Protein AF-A0A930T837-F1 (afdb_monomer_lite)

pLDDT: mean 75.69, std 16.77, range [39.34, 96.94]

Foldseek 3Di:
DVVVVVVVVVVVVVVVVVVVVVVVVVVVVVVVVVVVVVVVVQVVDDPVSVVVVVVVVVVVLVVVLVVLVVLLVVLCVQLVVCVPVPVVSSVVSVVVSVVSVVVSVVSVVVVVVVVVVVVD

Secondary structure (DSSP, 8-state):
-HHHHHHHHHHHHHHHHHHHHHHHHHHHHHHHHHHHHHHHHHTTSHHHHHHHHHHHHHHHHHHHHHHHHHHHHHHHHHHHHHTTT-HHHHHHHHHHHHHHHHHHHHHHHHHHHHHHHH--

Structure (mmCIF, N/CA/C/O backbone):
data_AF-A0A930T837-F1
#
_entry.id   AF-A0A930T837-F1
#
loop_
_atom_site.group_PDB
_atom_site.id
_atom_site.type_symbol
_atom_site.label_atom_id
_atom_site.label_alt_id
_atom_site.label_comp_id
_atom_site.label_asym_id
_atom_site.label_entity_id
_atom_site.label_seq_id
_atom_site.pdbx_PDB_ins_code
_atom_site.Cartn_x
_atom_site.Cartn_y
_atom_site.Cartn_z
_atom_site.occupancy
_atom_site.B_iso_or_equiv
_atom_site.auth_seq_id
_atom_site.auth_comp_id
_atom_site.auth_asym_id
_atom_site.auth_atom_id
_atom_site.pdbx_PDB_model_num
ATOM 1 N N . MET A 1 1 ? -14.838 16.930 29.674 1.00 67.00 1 MET A N 1
ATOM 2 C CA . MET A 1 1 ? -14.796 18.030 28.683 1.00 67.00 1 MET A CA 1
ATOM 3 C C . MET A 1 1 ? -13.419 18.146 28.032 1.00 67.00 1 MET A C 1
ATOM 5 O O . MET A 1 1 ? -13.340 17.969 26.826 1.00 67.00 1 MET A O 1
ATOM 9 N N . LEU A 1 2 ? -12.331 18.311 28.799 1.00 72.00 2 LEU A N 1
ATOM 10 C CA . LEU A 1 2 ? -10.964 18.423 28.254 1.00 72.00 2 LEU A CA 1
ATOM 11 C C . LEU A 1 2 ? -10.494 17.189 27.452 1.00 72.00 2 LEU A C 1
ATOM 13 O O . LEU A 1 2 ? -9.959 17.334 26.360 1.00 72.00 2 LEU A O 1
ATOM 17 N N . SER A 1 3 ? -10.760 15.973 27.945 1.00 76.06 3 SER A N 1
ATOM 18 C CA . SER A 1 3 ? -10.335 14.727 27.279 1.00 76.06 3 SER A CA 1
ATOM 19 C C . SER A 1 3 ? -11.027 14.480 25.935 1.00 76.06 3 SER A C 1
ATOM 21 O O . SER A 1 3 ? -10.435 13.897 25.034 1.00 76.06 3 SER A O 1
ATOM 23 N N . ILE A 1 4 ? -12.266 14.957 25.781 1.00 82.75 4 ILE A N 1
ATOM 24 C CA . ILE A 1 4 ? -13.024 14.852 24.524 1.00 82.75 4 ILE A CA 1
ATOM 25 C C . ILE A 1 4 ? -12.436 15.823 23.495 1.00 82.75 4 ILE A C 1
ATOM 27 O O . ILE A 1 4 ? -12.240 15.467 22.339 1.00 82.75 4 ILE A O 1
ATOM 31 N N . LEU A 1 5 ? -12.074 17.027 23.943 1.00 82.31 5 LEU A N 1
ATOM 32 C CA . LEU A 1 5 ? -11.434 18.051 23.120 1.00 82.31 5 LEU A CA 1
ATOM 33 C C . LEU A 1 5 ? -10.057 17.587 22.612 1.00 82.31 5 LEU A C 1
ATOM 35 O O . LEU A 1 5 ? -9.727 17.790 21.447 1.00 82.31 5 LEU A O 1
ATOM 39 N N . LEU A 1 6 ? -9.300 16.879 23.455 1.00 82.50 6 LEU A N 1
ATOM 40 C CA . LEU A 1 6 ? -7.996 16.301 23.112 1.00 82.50 6 LEU A CA 1
ATOM 41 C C . LEU A 1 6 ? -8.121 15.163 22.083 1.00 82.50 6 LEU A C 1
ATOM 43 O O . LEU A 1 6 ? -7.326 15.087 21.148 1.00 82.50 6 LEU A O 1
ATOM 47 N N . LEU A 1 7 ? -9.162 14.330 22.201 1.00 82.00 7 LEU A N 1
ATOM 48 C CA . LEU A 1 7 ? -9.457 13.264 21.238 1.00 82.00 7 LEU A CA 1
ATOM 49 C C . LEU A 1 7 ? -9.830 13.829 19.857 1.00 82.00 7 LEU A C 1
ATOM 51 O O . LEU A 1 7 ? -9.353 13.341 18.835 1.00 82.00 7 LEU A O 1
ATOM 55 N N . ILE A 1 8 ? -10.650 14.884 19.829 1.00 83.00 8 ILE A N 1
ATOM 56 C CA . ILE A 1 8 ? -11.048 15.577 18.596 1.00 83.00 8 ILE A CA 1
ATOM 57 C C . ILE A 1 8 ? -9.823 16.207 17.922 1.00 83.00 8 ILE A C 1
ATOM 59 O O . ILE A 1 8 ? -9.660 16.082 16.708 1.00 83.00 8 ILE A O 1
ATOM 63 N N . LEU A 1 9 ? -8.931 16.825 18.704 1.00 81.06 9 LEU A N 1
ATOM 64 C CA . LEU A 1 9 ? -7.693 17.414 18.194 1.00 81.06 9 LEU A CA 1
ATOM 65 C C . LEU A 1 9 ? -6.779 16.348 17.573 1.00 81.06 9 LEU A C 1
ATOM 67 O O . LEU A 1 9 ? -6.260 16.542 16.477 1.00 81.06 9 LEU A O 1
ATOM 71 N N . LEU A 1 10 ? -6.634 15.201 18.241 1.00 82.00 10 LEU A N 1
ATOM 72 C CA . LEU A 1 10 ? -5.824 14.081 17.762 1.00 82.00 10 LEU A CA 1
ATOM 73 C C . LEU A 1 10 ? -6.397 13.465 16.478 1.00 82.00 10 LEU A C 1
ATOM 75 O O . LEU A 1 10 ? -5.652 13.103 15.571 1.00 82.00 10 LEU A O 1
ATOM 79 N N . PHE A 1 11 ? -7.722 13.389 16.360 1.00 80.12 11 PHE A N 1
ATOM 80 C CA . PHE A 1 11 ? -8.368 12.895 15.146 1.00 80.12 11 PHE A CA 1
ATOM 81 C C . PHE A 1 11 ? -8.202 13.868 13.966 1.00 80.12 11 PHE A C 1
ATOM 83 O O . PHE A 1 11 ? -7.952 13.441 12.838 1.00 80.12 11 PHE A O 1
ATOM 90 N N . LEU A 1 12 ? -8.275 15.178 14.228 1.00 76.50 12 LEU A N 1
ATOM 91 C CA . LEU A 1 12 ? -8.032 16.233 13.238 1.00 76.50 12 LEU A CA 1
ATOM 92 C C . LEU A 1 12 ? -6.599 16.203 12.700 1.00 76.50 12 LEU A C 1
ATOM 94 O O . LEU A 1 12 ? -6.408 16.299 11.486 1.00 76.50 12 LEU A O 1
ATOM 98 N N . THR A 1 13 ? -5.596 16.038 13.567 1.00 70.94 13 THR A N 1
ATOM 99 C CA . THR A 1 13 ? -4.194 15.964 13.128 1.00 70.94 13 THR A CA 1
ATOM 100 C C . THR A 1 13 ? -3.921 14.695 12.325 1.00 70.94 13 THR A C 1
ATOM 102 O O . THR A 1 13 ? -3.278 14.767 11.276 1.00 70.94 13 THR A O 1
ATOM 105 N N . LEU A 1 14 ? -4.480 13.552 12.737 1.00 72.56 14 LEU A N 1
ATOM 106 C CA . LEU A 1 14 ? -4.363 12.292 11.999 1.00 72.56 14 LEU A CA 1
ATOM 107 C C . LEU A 1 14 ? -5.004 12.390 10.605 1.00 72.56 14 LEU A C 1
ATOM 109 O O . LEU A 1 14 ? -4.419 11.973 9.606 1.00 72.56 14 LEU A O 1
ATOM 113 N N . TRP A 1 15 ? -6.186 13.004 10.520 1.00 69.69 15 TRP A N 1
ATOM 114 C CA . TRP A 1 15 ? -6.876 13.259 9.255 1.00 69.69 15 TRP A CA 1
ATOM 115 C C . TRP A 1 15 ? -6.071 14.176 8.324 1.00 69.69 15 TRP A C 1
ATOM 117 O O . TRP A 1 15 ? -5.992 13.934 7.117 1.00 69.69 15 TRP A O 1
ATOM 127 N N . HIS A 1 16 ? -5.433 15.211 8.875 1.00 68.44 16 HIS A N 1
ATOM 128 C CA . HIS A 1 16 ? -4.602 16.136 8.107 1.00 68.44 16 HIS A CA 1
ATOM 129 C C . HIS A 1 16 ? -3.345 15.453 7.539 1.00 68.44 16 HIS A C 1
ATOM 131 O O . HIS A 1 16 ? -2.968 15.711 6.394 1.00 68.44 16 HIS A O 1
ATOM 137 N N . LEU A 1 17 ? -2.741 14.528 8.292 1.00 68.31 17 LEU A N 1
ATOM 138 C CA . LEU A 1 17 ? -1.598 13.727 7.841 1.00 68.31 17 LEU A CA 1
ATOM 139 C C . LEU A 1 17 ? -1.972 12.796 6.682 1.00 68.31 17 LEU A C 1
ATOM 141 O O . LEU A 1 17 ? -1.237 12.723 5.702 1.00 68.31 17 LEU A O 1
ATOM 145 N N . VAL A 1 18 ? -3.150 12.165 6.732 1.00 73.19 18 VAL A N 1
ATOM 146 C CA . VAL A 1 18 ? -3.659 11.333 5.625 1.00 73.19 18 VAL A CA 1
ATOM 147 C C . VAL A 1 18 ? -3.856 12.160 4.351 1.00 73.19 18 VAL A C 1
ATOM 149 O O . VAL A 1 18 ? -3.550 11.686 3.259 1.00 73.19 18 VAL A O 1
ATOM 152 N N . LYS A 1 19 ? -4.334 13.407 4.466 1.00 67.62 19 LYS A N 1
ATOM 153 C CA . LYS A 1 19 ? -4.477 14.307 3.310 1.00 67.62 19 LYS A CA 1
ATOM 154 C C . LYS A 1 19 ? -3.132 14.712 2.713 1.00 67.62 19 LYS A C 1
ATOM 156 O O . LYS A 1 19 ? -2.987 14.673 1.495 1.00 67.62 19 LYS A O 1
ATOM 161 N N . ILE A 1 20 ? -2.160 15.068 3.552 1.00 64.62 20 ILE A N 1
ATOM 162 C CA . ILE A 1 20 ? -0.804 15.421 3.106 1.00 64.62 20 ILE A CA 1
ATOM 163 C C . ILE A 1 20 ? -0.137 14.219 2.428 1.00 64.62 20 ILE A C 1
ATOM 165 O O . ILE A 1 20 ? 0.452 14.377 1.363 1.00 64.62 20 ILE A O 1
ATOM 169 N N . LEU A 1 21 ? -0.303 13.016 2.980 1.00 64.25 21 LEU A N 1
ATOM 170 C CA . LEU A 1 21 ? 0.241 11.784 2.413 1.00 64.25 21 LEU A CA 1
ATOM 171 C C . LEU A 1 21 ? -0.408 11.431 1.063 1.00 64.25 21 LEU A C 1
ATOM 173 O O . LEU A 1 21 ? 0.292 11.079 0.118 1.00 64.25 21 LEU A O 1
ATOM 177 N N . ARG A 1 22 ? -1.731 11.605 0.922 1.00 53.53 22 ARG A N 1
ATOM 178 C CA . ARG A 1 22 ? -2.420 11.438 -0.373 1.00 53.53 22 ARG A CA 1
ATOM 179 C C . ARG A 1 22 ? -1.968 12.462 -1.407 1.00 53.53 22 ARG A C 1
ATOM 181 O O . ARG A 1 22 ? -1.731 12.090 -2.548 1.00 53.53 22 ARG A O 1
ATOM 188 N N . ALA A 1 23 ? -1.815 13.727 -1.015 1.00 53.03 23 ALA A N 1
ATOM 189 C CA . ALA A 1 23 ? -1.306 14.766 -1.907 1.00 53.03 23 ALA A CA 1
ATOM 190 C C . ALA A 1 23 ? 0.147 14.488 -2.330 1.00 53.03 23 ALA A C 1
ATOM 192 O O . ALA A 1 23 ? 0.519 14.767 -3.467 1.00 53.03 23 ALA A O 1
ATOM 193 N N . TYR A 1 24 ? 0.947 13.889 -1.444 1.00 53.62 24 TYR A N 1
ATOM 194 C CA . TYR A 1 24 ? 2.308 13.453 -1.743 1.00 53.62 24 TYR A CA 1
ATOM 195 C C . TYR A 1 24 ? 2.332 12.324 -2.786 1.00 53.62 24 TYR A C 1
ATOM 197 O O . TYR A 1 24 ? 3.059 12.421 -3.771 1.00 53.62 24 TYR A O 1
ATOM 205 N N . HIS A 1 25 ? 1.468 11.313 -2.643 1.00 52.34 25 HIS A N 1
ATOM 206 C CA . HIS A 1 25 ? 1.314 10.253 -3.648 1.00 52.34 25 HIS A CA 1
ATOM 207 C C . HIS A 1 25 ? 0.756 10.772 -4.980 1.00 52.34 25 HIS A C 1
ATOM 209 O O . HIS A 1 25 ? 1.206 10.356 -6.044 1.00 52.34 25 HIS A O 1
ATOM 215 N N . GLN A 1 26 ? -0.180 11.721 -4.944 1.00 48.19 26 GLN A N 1
ATOM 216 C CA . GLN A 1 26 ? -0.785 12.278 -6.154 1.00 48.19 26 GLN A CA 1
ATOM 217 C C . GLN A 1 26 ? 0.205 13.133 -6.961 1.00 48.19 26 GLN A C 1
ATOM 219 O O . GLN A 1 26 ? 0.189 13.078 -8.187 1.00 48.19 26 GLN A O 1
ATOM 224 N N . LYS A 1 27 ? 1.126 13.848 -6.298 1.00 44.28 27 LYS A N 1
ATOM 225 C CA . LYS A 1 27 ? 2.224 14.551 -6.984 1.00 44.28 27 LYS A CA 1
ATOM 226 C C . LYS A 1 27 ? 3.265 13.609 -7.596 1.00 44.28 27 LYS A C 1
ATOM 228 O O . LYS A 1 27 ? 3.876 13.974 -8.593 1.00 44.28 27 LYS A O 1
ATOM 233 N N . GLN A 1 28 ? 3.456 12.405 -7.053 1.00 46.78 28 GLN A N 1
ATOM 234 C CA . GLN A 1 28 ? 4.335 11.410 -7.681 1.00 46.78 28 GLN A CA 1
ATOM 235 C C . GLN A 1 28 ? 3.736 10.818 -8.964 1.00 46.78 28 GLN A C 1
ATOM 237 O O . GLN A 1 28 ? 4.481 10.558 -9.902 1.00 46.78 28 GLN A O 1
ATOM 242 N N . TYR A 1 29 ? 2.408 10.700 -9.061 1.00 45.50 29 TYR A N 1
ATOM 243 C CA . TYR A 1 29 ? 1.742 10.274 -10.300 1.00 45.50 29 TYR A CA 1
ATOM 244 C C . TYR A 1 29 ? 1.963 11.250 -11.467 1.00 45.50 29 TYR A C 1
ATOM 246 O O . TYR A 1 29 ? 2.127 10.827 -12.608 1.00 45.50 29 TYR A O 1
ATOM 254 N N . GLU A 1 30 ? 2.021 12.552 -11.187 1.00 41.75 30 GLU A N 1
ATOM 255 C CA . GLU A 1 30 ? 2.260 13.582 -12.207 1.00 41.75 30 GLU A CA 1
ATOM 256 C C . GLU A 1 30 ? 3.736 13.630 -12.658 1.00 41.75 30 GLU A C 1
ATOM 258 O O . GLU A 1 30 ? 4.034 13.916 -13.820 1.00 41.75 30 GLU A O 1
ATOM 263 N N . LEU A 1 31 ? 4.663 13.275 -11.758 1.00 44.84 31 LEU A N 1
ATOM 264 C CA . LEU A 1 31 ? 6.097 13.167 -12.051 1.00 44.84 31 LEU A CA 1
ATOM 265 C C . LEU A 1 31 ? 6.432 11.943 -12.916 1.00 44.84 31 LEU A C 1
ATOM 267 O O . LEU A 1 31 ? 7.304 12.029 -13.775 1.00 44.84 31 LEU A O 1
ATOM 271 N N . ILE A 1 32 ? 5.713 10.830 -12.740 1.00 48.53 32 ILE A N 1
ATOM 272 C CA . ILE A 1 32 ? 5.901 9.613 -13.547 1.00 48.53 32 ILE A CA 1
ATOM 273 C C . ILE A 1 32 ? 5.476 9.851 -15.009 1.00 48.53 32 ILE A C 1
ATOM 275 O O . ILE A 1 32 ? 6.164 9.406 -15.922 1.00 48.53 32 ILE A O 1
ATOM 279 N N . LEU A 1 33 ? 4.417 10.634 -15.250 1.00 46.56 33 LEU A N 1
ATOM 280 C CA . LEU A 1 33 ? 3.954 10.981 -16.605 1.00 46.56 33 LEU A CA 1
ATOM 281 C C . LEU A 1 33 ? 4.851 11.999 -17.326 1.00 46.56 33 LEU A C 1
ATOM 283 O O . LEU A 1 33 ? 4.963 11.979 -18.547 1.00 46.56 33 LEU A O 1
ATOM 287 N N . THR A 1 34 ? 5.536 12.883 -16.596 1.00 39.34 34 THR A N 1
ATOM 288 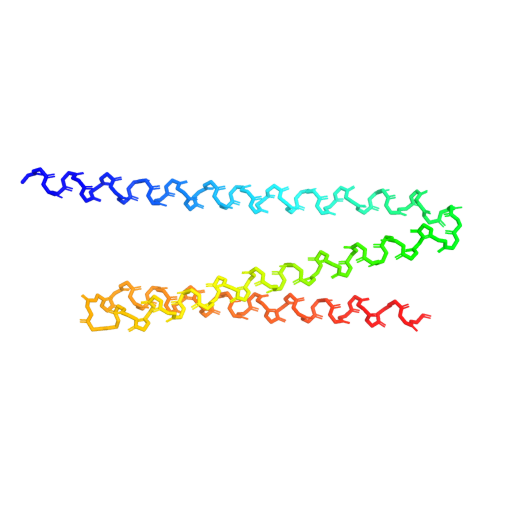C CA . THR A 1 34 ? 6.527 13.795 -17.203 1.00 39.34 34 THR A CA 1
ATOM 289 C C . THR A 1 34 ? 7.869 13.111 -17.489 1.00 39.34 34 THR A C 1
ATOM 291 O O . THR A 1 34 ? 8.658 13.628 -18.283 1.00 39.34 34 THR A O 1
ATOM 294 N N . GLN A 1 35 ? 8.114 11.935 -16.903 1.00 47.19 35 GLN A N 1
ATOM 295 C CA . GLN A 1 35 ? 9.331 11.145 -17.093 1.00 47.19 35 GLN A CA 1
ATOM 296 C C . GLN A 1 35 ? 9.366 10.403 -18.445 1.00 47.19 35 GLN A C 1
ATOM 298 O O . GLN A 1 35 ? 10.454 10.207 -18.990 1.00 47.19 35 GLN A O 1
ATOM 303 N N . GLU A 1 36 ? 8.210 10.065 -19.033 1.00 51.28 36 GLU A N 1
ATOM 304 C CA . GLU A 1 36 ? 8.120 9.449 -20.374 1.00 51.28 36 GLU A CA 1
ATOM 305 C C . GLU A 1 36 ? 8.715 10.351 -21.468 1.00 51.28 36 GLU A C 1
ATOM 307 O O . GLU A 1 36 ? 9.427 9.881 -22.358 1.00 51.28 36 GLU A O 1
ATOM 312 N N . ASN A 1 37 ? 8.524 11.669 -21.365 1.00 48.78 37 ASN A N 1
ATOM 313 C CA . ASN A 1 37 ? 9.043 12.607 -22.363 1.00 48.78 37 ASN A CA 1
ATOM 314 C C . ASN A 1 37 ? 10.577 12.686 -22.353 1.00 48.78 37 ASN A C 1
ATOM 316 O O . ASN A 1 37 ? 11.184 12.864 -23.406 1.00 48.78 37 ASN A O 1
ATOM 320 N N . LEU A 1 38 ? 11.224 12.494 -21.198 1.00 48.84 38 LEU A N 1
ATOM 321 C CA . LEU A 1 38 ? 12.687 12.523 -21.082 1.00 48.84 38 LEU A CA 1
ATOM 322 C C . LEU A 1 38 ? 13.354 11.225 -21.560 1.00 48.84 38 LEU A C 1
ATOM 324 O O . LEU A 1 38 ? 14.490 11.269 -22.027 1.00 48.84 38 LEU A O 1
ATOM 328 N N . GLN A 1 39 ? 12.659 10.084 -21.500 1.00 53.16 39 GLN A N 1
ATOM 329 C CA . GLN A 1 39 ? 13.188 8.806 -21.992 1.00 53.16 39 GLN A CA 1
ATOM 330 C C . GLN A 1 39 ? 13.363 8.805 -23.516 1.00 53.16 39 GLN A C 1
ATOM 332 O O . GLN A 1 39 ? 14.361 8.281 -24.013 1.00 53.16 39 GLN A O 1
ATOM 337 N N . SER A 1 40 ? 12.461 9.472 -24.245 1.00 53.59 40 SER A N 1
ATOM 338 C CA . SER A 1 40 ? 12.546 9.587 -25.708 1.00 53.59 40 SER A CA 1
ATOM 339 C C . SER A 1 40 ? 13.804 10.325 -26.198 1.00 53.59 40 SER A C 1
ATOM 341 O O . SER A 1 40 ? 14.347 9.966 -27.237 1.00 53.59 40 SER A O 1
ATOM 343 N N . TYR A 1 41 ? 14.326 11.280 -25.417 1.00 49.84 41 TYR A N 1
ATOM 344 C CA . TYR A 1 41 ? 15.540 12.038 -25.753 1.00 49.84 41 TYR A CA 1
ATOM 345 C C . TYR A 1 41 ? 16.851 11.341 -25.341 1.00 49.84 41 TYR A C 1
ATOM 347 O O . TYR A 1 41 ? 17.910 11.677 -25.863 1.00 49.84 41 TYR A O 1
ATOM 355 N N . ILE A 1 42 ? 16.818 10.373 -24.415 1.00 49.38 42 ILE A N 1
ATOM 356 C CA . ILE A 1 42 ? 18.021 9.657 -23.935 1.00 49.38 42 ILE A CA 1
ATOM 357 C C . ILE A 1 42 ? 18.320 8.409 -24.783 1.00 49.38 42 ILE A C 1
ATOM 359 O O . ILE A 1 42 ? 19.480 8.015 -24.902 1.00 49.38 42 ILE A O 1
ATOM 363 N N . LEU A 1 43 ? 17.301 7.835 -25.433 1.00 53.09 43 LEU A N 1
ATOM 364 C CA . LEU A 1 43 ? 17.421 6.695 -26.355 1.00 53.09 43 LEU A CA 1
ATOM 365 C C . LEU A 1 43 ? 18.380 6.942 -27.538 1.00 53.09 43 LEU A C 1
ATOM 367 O O . LEU A 1 43 ? 18.845 5.986 -28.154 1.00 53.09 43 LEU A O 1
ATOM 371 N N . GLU A 1 44 ? 18.731 8.198 -27.825 1.00 55.59 44 GLU A N 1
ATOM 372 C CA . GLU A 1 44 ? 19.667 8.576 -28.890 1.00 55.59 44 GLU A CA 1
ATOM 373 C C . GLU A 1 44 ? 21.155 8.534 -28.454 1.00 55.59 44 GLU A C 1
ATOM 375 O O . GLU A 1 44 ? 22.053 8.568 -29.293 1.00 55.59 44 GLU A O 1
ATOM 380 N N . SER A 1 45 ? 21.456 8.403 -27.151 1.00 47.84 45 SER A N 1
ATOM 381 C CA . SER A 1 45 ? 22.816 8.536 -26.596 1.00 47.84 45 SER A CA 1
ATOM 382 C C . SER A 1 45 ? 23.345 7.241 -25.961 1.00 47.84 45 SER A C 1
ATOM 384 O O . SER A 1 45 ? 23.298 7.075 -24.750 1.00 47.84 45 SER A O 1
ATOM 386 N N . GLY A 1 46 ? 23.908 6.334 -26.771 1.00 56.38 46 GLY A N 1
ATOM 387 C CA . GLY A 1 46 ? 24.866 5.291 -26.350 1.00 56.38 46 GLY A CA 1
ATOM 388 C C . GLY A 1 46 ? 24.397 4.191 -25.367 1.00 56.38 46 GLY A C 1
ATOM 389 O O . GLY A 1 46 ? 23.672 4.409 -24.401 1.00 56.38 46 GLY A O 1
ATOM 390 N N . SER A 1 47 ? 24.907 2.967 -25.556 1.00 62.28 47 SER A N 1
ATOM 391 C CA . SER A 1 47 ? 24.524 1.762 -24.786 1.00 62.28 47 SER A CA 1
ATOM 392 C C . SER A 1 47 ? 24.544 1.920 -23.255 1.00 62.28 47 SER A C 1
ATOM 394 O O . SER A 1 47 ? 23.728 1.295 -22.581 1.00 62.28 47 SER A O 1
ATOM 396 N N . SER A 1 48 ? 25.445 2.728 -22.686 1.00 60.34 48 SER A N 1
ATOM 397 C CA . SER A 1 48 ? 25.579 2.873 -21.227 1.00 60.34 48 SER A CA 1
ATOM 398 C C . SER A 1 48 ? 24.475 3.721 -20.586 1.00 60.34 48 SER A C 1
ATOM 400 O O . SER A 1 48 ? 24.068 3.424 -19.464 1.00 60.34 48 SER A O 1
ATOM 402 N N . ALA A 1 49 ? 23.960 4.745 -21.279 1.00 64.25 49 ALA A N 1
ATOM 403 C CA . ALA A 1 49 ? 22.868 5.568 -20.750 1.00 64.25 49 ALA A CA 1
ATOM 404 C C . ALA A 1 49 ? 21.552 4.778 -20.717 1.00 64.25 49 ALA A C 1
ATOM 406 O O . ALA A 1 49 ? 20.782 4.889 -19.764 1.00 64.25 49 ALA A O 1
ATOM 407 N N . ASN A 1 50 ? 21.344 3.908 -21.711 1.00 70.88 50 ASN A N 1
ATOM 408 C CA . ASN A 1 50 ? 20.172 3.041 -21.790 1.00 70.88 50 ASN A CA 1
ATOM 409 C C . ASN A 1 50 ? 20.085 2.072 -20.590 1.00 70.88 50 ASN A C 1
ATOM 411 O O . ASN A 1 50 ? 19.063 2.004 -19.907 1.00 70.88 50 ASN A O 1
ATOM 415 N N . ILE A 1 51 ? 21.193 1.403 -20.241 1.00 73.81 51 ILE A N 1
ATOM 416 C CA . ILE A 1 51 ? 21.245 0.499 -19.076 1.00 73.81 51 ILE A CA 1
ATOM 417 C C . ILE A 1 51 ? 20.945 1.239 -17.766 1.00 73.81 51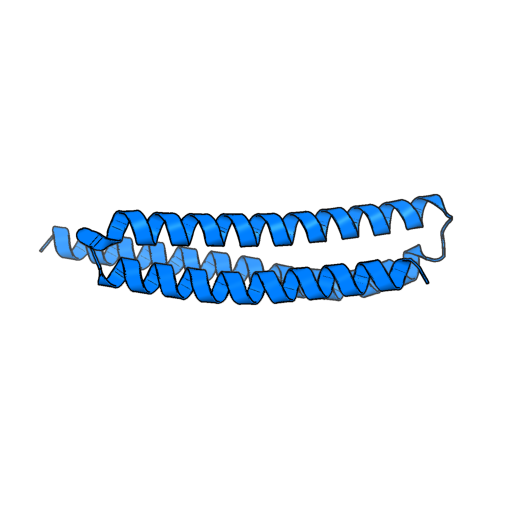 ILE A C 1
ATOM 419 O O . ILE A 1 51 ? 20.264 0.702 -16.892 1.00 73.81 51 ILE A O 1
ATOM 423 N N . GLN A 1 52 ? 21.416 2.480 -17.616 1.00 78.81 52 GLN A N 1
ATOM 424 C CA . GLN A 1 52 ? 21.169 3.258 -16.404 1.00 78.81 52 GLN A CA 1
ATOM 425 C C . GLN A 1 52 ? 19.693 3.650 -16.246 1.00 78.81 52 GLN A C 1
ATOM 427 O O . GLN A 1 52 ? 19.169 3.591 -15.133 1.00 78.81 52 GLN A O 1
ATOM 432 N N . VAL A 1 53 ? 19.006 3.991 -17.340 1.00 78.00 53 VAL A N 1
ATOM 433 C CA . VAL A 1 53 ? 17.563 4.285 -17.329 1.00 78.00 53 VAL A CA 1
ATOM 434 C C . VAL A 1 53 ? 16.753 3.046 -16.946 1.00 78.00 53 VAL A C 1
ATOM 436 O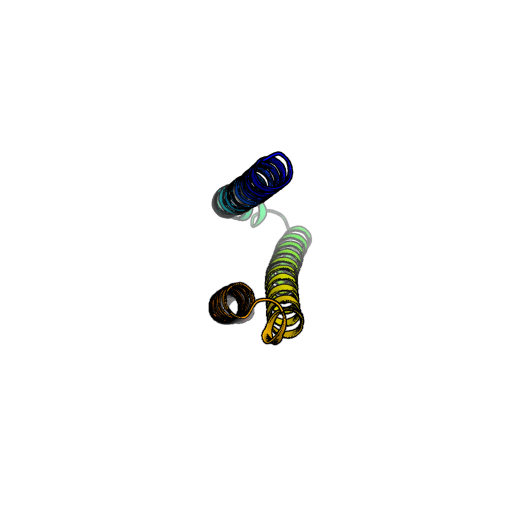 O . VAL A 1 53 ? 15.872 3.136 -16.088 1.00 78.00 53 VAL A O 1
ATOM 439 N N . ILE A 1 54 ? 17.082 1.884 -17.517 1.00 78.81 54 ILE A N 1
ATOM 440 C CA . ILE A 1 54 ? 16.425 0.611 -17.183 1.00 78.81 54 ILE A CA 1
ATOM 441 C C . ILE A 1 54 ? 16.653 0.256 -15.709 1.00 78.81 54 ILE A C 1
ATOM 443 O O . ILE A 1 54 ? 15.709 -0.092 -15.002 1.00 78.81 54 ILE A O 1
ATOM 447 N N . ASN A 1 55 ? 17.883 0.403 -15.212 1.00 80.12 55 ASN A N 1
ATOM 448 C CA . ASN A 1 55 ? 18.204 0.125 -13.813 1.00 80.12 55 ASN A CA 1
ATOM 449 C C . ASN A 1 55 ? 17.445 1.068 -12.862 1.00 80.12 55 ASN A C 1
ATOM 451 O O . ASN A 1 55 ? 16.841 0.624 -11.888 1.00 80.12 55 ASN A O 1
ATOM 455 N N . GLN A 1 56 ? 17.375 2.363 -13.185 1.00 84.06 56 GLN A N 1
ATOM 456 C CA . GLN A 1 56 ? 16.584 3.312 -12.400 1.00 84.06 56 GLN A CA 1
ATOM 457 C C . GLN A 1 56 ? 15.084 2.969 -12.409 1.00 84.06 56 GLN A C 1
ATOM 459 O O . GLN A 1 56 ? 14.429 3.080 -11.374 1.00 84.06 56 GLN A O 1
ATOM 464 N N . SER A 1 57 ? 14.544 2.525 -13.549 1.00 80.75 57 SER A N 1
ATOM 465 C CA . SER A 1 57 ? 13.158 2.049 -13.664 1.00 80.75 57 SER A CA 1
ATOM 466 C C . SER A 1 57 ? 12.901 0.844 -12.752 1.00 80.75 57 SER A C 1
ATOM 468 O O . SER A 1 57 ? 11.978 0.866 -11.939 1.00 80.75 57 SER A O 1
ATOM 470 N N . LEU A 1 58 ? 13.784 -0.159 -12.797 1.00 80.62 58 LEU A N 1
ATOM 471 C CA . LEU A 1 58 ? 13.740 -1.346 -11.938 1.00 80.62 58 LEU A CA 1
ATOM 472 C C . LEU A 1 58 ? 13.782 -0.999 -10.445 1.00 80.62 58 LEU A C 1
ATOM 474 O O . LEU A 1 58 ? 12.992 -1.523 -9.660 1.00 80.62 58 LEU A O 1
ATOM 478 N N . LEU A 1 59 ? 14.677 -0.093 -10.046 1.00 85.25 59 LEU A N 1
ATOM 479 C CA . LEU A 1 59 ? 14.779 0.367 -8.661 1.00 85.25 59 LEU A CA 1
ATOM 480 C C . LEU A 1 59 ? 13.510 1.091 -8.205 1.00 85.25 59 LEU A C 1
ATOM 482 O O . LEU A 1 59 ? 13.035 0.858 -7.092 1.00 85.25 59 LEU A O 1
ATOM 486 N N . ASN A 1 60 ? 12.935 1.936 -9.062 1.00 81.62 60 ASN A N 1
ATOM 487 C CA . ASN A 1 60 ? 11.687 2.631 -8.762 1.00 81.62 60 ASN A CA 1
ATOM 488 C C . ASN A 1 60 ? 10.522 1.640 -8.604 1.00 81.62 60 ASN A C 1
ATOM 490 O O . ASN A 1 60 ? 9.778 1.738 -7.628 1.00 81.62 60 ASN A O 1
ATOM 494 N N . MET A 1 61 ? 10.409 0.653 -9.501 1.00 84.06 61 MET A N 1
ATOM 495 C CA . MET A 1 61 ? 9.411 -0.422 -9.413 1.00 84.06 61 MET A CA 1
ATOM 496 C C . MET A 1 61 ? 9.548 -1.221 -8.114 1.00 84.06 61 MET A C 1
ATOM 498 O O . MET A 1 61 ? 8.564 -1.447 -7.411 1.00 84.06 61 MET A O 1
ATOM 502 N N . TYR A 1 62 ? 10.774 -1.619 -7.762 1.00 85.19 62 TYR A N 1
ATOM 503 C CA . TYR A 1 62 ? 11.034 -2.369 -6.535 1.00 85.19 62 TYR A CA 1
ATOM 504 C C . TYR A 1 62 ? 10.705 -1.546 -5.281 1.00 85.19 62 TYR A C 1
ATOM 506 O O . TYR A 1 62 ? 10.129 -2.064 -4.323 1.00 85.19 62 TYR A O 1
ATOM 514 N N . SER A 1 63 ? 11.031 -0.251 -5.291 1.00 87.62 63 SER A N 1
ATOM 515 C CA . SER A 1 63 ? 10.710 0.674 -4.201 1.00 87.62 63 SER A CA 1
ATOM 516 C C . SER A 1 63 ? 9.197 0.829 -4.007 1.00 87.62 63 SER A C 1
ATOM 518 O O . SER A 1 63 ? 8.729 0.728 -2.873 1.00 87.62 63 SER A O 1
ATOM 520 N N . GLY A 1 64 ? 8.429 1.003 -5.091 1.00 84.69 64 GLY A N 1
ATOM 521 C CA . GLY A 1 64 ? 6.963 1.116 -5.048 1.00 84.69 64 GLY A CA 1
ATOM 522 C C . GLY A 1 64 ? 6.304 -0.110 -4.414 1.00 84.69 64 GLY A C 1
ATOM 523 O O . GLY A 1 64 ? 5.628 0.003 -3.387 1.00 84.69 64 GLY A O 1
ATOM 524 N N . VAL A 1 65 ? 6.645 -1.299 -4.920 1.00 89.50 65 VAL A N 1
ATOM 525 C CA . VAL A 1 65 ? 6.188 -2.587 -4.372 1.00 89.50 65 VAL A CA 1
ATOM 526 C C . VAL A 1 65 ? 6.572 -2.731 -2.897 1.00 89.50 65 VAL A C 1
ATOM 528 O O . VAL A 1 65 ? 5.744 -3.121 -2.071 1.00 89.50 65 VAL A O 1
ATOM 531 N N . GLY A 1 66 ? 7.813 -2.390 -2.537 1.00 86.81 66 GLY A N 1
ATOM 532 C CA . GLY A 1 66 ? 8.298 -2.457 -1.159 1.00 86.81 66 GLY A CA 1
ATOM 533 C C . GLY A 1 66 ? 7.530 -1.538 -0.202 1.00 86.81 66 GLY A C 1
ATOM 534 O O . GLY A 1 66 ? 7.187 -1.949 0.909 1.00 86.81 66 GLY A O 1
ATOM 535 N N . GLN A 1 67 ? 7.210 -0.315 -0.630 1.00 89.44 67 GLN A N 1
ATOM 536 C CA . GLN A 1 67 ? 6.428 0.641 0.161 1.00 89.44 67 GLN A CA 1
ATOM 537 C C . GLN A 1 67 ? 4.978 0.181 0.341 1.00 89.44 67 GLN A C 1
ATOM 539 O O . GLN A 1 67 ? 4.471 0.180 1.468 1.00 89.44 67 GLN A O 1
ATO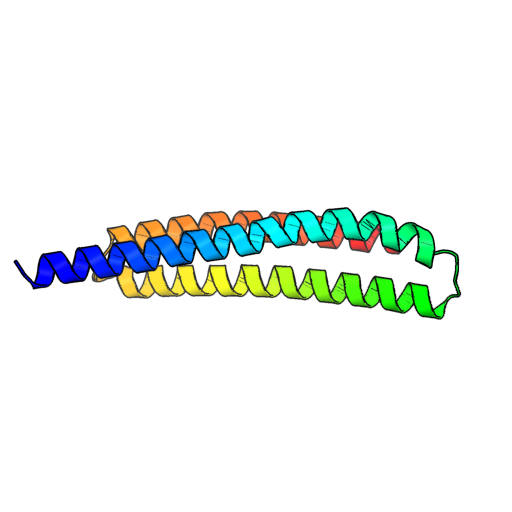M 544 N N . SER A 1 68 ? 4.333 -0.267 -0.738 1.00 87.69 68 SER A N 1
ATOM 545 C CA . SER A 1 68 ? 2.980 -0.832 -0.712 1.00 87.69 68 SER A CA 1
ATOM 546 C C . SER A 1 68 ? 2.900 -2.047 0.224 1.00 87.69 68 SER A C 1
ATOM 548 O O . SER A 1 68 ? 1.983 -2.154 1.044 1.00 87.69 68 SER A O 1
ATOM 550 N N . LEU A 1 69 ? 3.906 -2.928 0.185 1.00 91.88 69 LEU A N 1
ATOM 551 C CA . LEU A 1 69 ? 4.006 -4.090 1.069 1.00 91.88 69 LEU A CA 1
ATOM 552 C C . LEU A 1 69 ? 4.199 -3.695 2.543 1.00 91.88 69 LEU A C 1
ATOM 554 O O . LEU A 1 69 ? 3.565 -4.277 3.426 1.00 91.88 69 LEU A O 1
ATOM 558 N N . ALA A 1 70 ? 5.037 -2.695 2.827 1.00 91.25 70 ALA A N 1
ATOM 559 C CA . ALA A 1 70 ? 5.226 -2.190 4.185 1.00 91.25 70 ALA A CA 1
ATOM 560 C C . ALA A 1 70 ? 3.925 -1.599 4.754 1.00 91.25 70 ALA A C 1
ATOM 562 O O . ALA A 1 70 ? 3.554 -1.899 5.892 1.00 91.25 70 ALA A O 1
ATOM 563 N N . ALA A 1 71 ? 3.193 -0.817 3.954 1.00 91.31 71 ALA A N 1
ATOM 564 C CA . ALA A 1 71 ? 1.896 -0.267 4.342 1.00 91.31 71 ALA A CA 1
ATOM 565 C C . ALA A 1 71 ? 0.869 -1.375 4.630 1.00 91.31 71 ALA A C 1
ATOM 567 O O . ALA A 1 71 ? 0.192 -1.333 5.660 1.00 91.31 71 ALA A O 1
ATOM 568 N N . LEU A 1 72 ? 0.801 -2.399 3.770 1.00 92.19 72 LEU A N 1
ATOM 569 C CA . LEU A 1 72 ? -0.045 -3.575 3.977 1.00 92.19 72 LEU A CA 1
ATOM 570 C C . LEU A 1 72 ? 0.280 -4.269 5.306 1.00 92.19 72 LEU A C 1
ATOM 572 O O . LEU A 1 72 ? -0.616 -4.553 6.103 1.00 92.19 72 LEU A O 1
ATOM 576 N N . HIS A 1 73 ? 1.566 -4.507 5.569 1.00 90.81 73 HIS A N 1
ATOM 577 C CA . HIS A 1 73 ? 2.016 -5.157 6.795 1.00 90.81 73 HIS A CA 1
ATOM 578 C C . HIS A 1 73 ? 1.629 -4.361 8.049 1.00 90.81 73 HIS A C 1
ATOM 580 O O . HIS A 1 73 ? 1.140 -4.939 9.021 1.00 90.81 73 HIS A O 1
ATOM 586 N N . ILE A 1 74 ? 1.786 -3.033 8.019 1.00 90.75 74 ILE A N 1
ATOM 587 C CA . ILE A 1 74 ? 1.385 -2.149 9.121 1.00 90.75 74 ILE A CA 1
ATOM 588 C C . ILE A 1 74 ? -0.118 -2.269 9.393 1.00 90.75 74 ILE A C 1
ATOM 590 O O . ILE A 1 74 ? -0.511 -2.425 10.549 1.00 90.75 74 ILE A O 1
ATOM 594 N N . GLN A 1 75 ? -0.958 -2.244 8.357 1.00 92.31 75 GLN A N 1
ATOM 595 C CA . GLN A 1 75 ? -2.409 -2.363 8.524 1.00 92.31 75 GLN A CA 1
ATOM 596 C C . GLN A 1 75 ? -2.808 -3.723 9.111 1.00 92.31 75 GLN A C 1
ATOM 598 O O . GLN A 1 75 ? -3.605 -3.796 10.043 1.00 92.31 75 GLN A O 1
ATOM 603 N N . LEU A 1 76 ? -2.183 -4.813 8.666 1.00 95.25 76 LEU A N 1
ATOM 604 C CA . LEU A 1 76 ? -2.426 -6.130 9.260 1.00 95.25 76 LEU A CA 1
ATOM 605 C C . LEU A 1 76 ? -2.013 -6.187 10.739 1.00 95.25 76 LEU A C 1
ATOM 607 O O . LEU A 1 76 ? -2.765 -6.704 11.568 1.00 95.25 76 LEU A O 1
ATOM 611 N N . GLN A 1 77 ? -0.863 -5.609 11.101 1.00 95.62 77 GLN A N 1
ATOM 612 C CA . GLN A 1 77 ? -0.441 -5.531 12.502 1.00 95.62 77 GLN A CA 1
ATOM 613 C C . GLN A 1 77 ? -1.402 -4.697 13.358 1.00 95.62 77 GLN A C 1
ATOM 615 O O . GLN A 1 77 ? -1.683 -5.061 14.503 1.00 95.62 77 GLN A O 1
ATOM 620 N N . VAL A 1 78 ? -1.895 -3.572 12.835 1.00 90.00 78 VAL A N 1
ATOM 621 C CA . VAL A 1 78 ? -2.868 -2.721 13.532 1.00 90.00 78 VAL A CA 1
ATOM 622 C C . VAL A 1 78 ? -4.180 -3.476 13.732 1.00 90.00 78 VAL A C 1
ATOM 624 O O . VAL A 1 78 ? -4.683 -3.512 14.856 1.00 90.00 78 VAL A O 1
ATOM 627 N N . ALA A 1 79 ? -4.692 -4.142 12.695 1.00 92.25 79 ALA A N 1
ATOM 628 C CA . ALA A 1 79 ? -5.885 -4.977 12.789 1.00 92.25 79 ALA A CA 1
ATOM 629 C C . ALA A 1 79 ? -5.738 -6.068 13.863 1.00 92.25 79 ALA A C 1
ATOM 631 O O . ALA A 1 79 ? -6.615 -6.217 14.713 1.00 92.25 79 ALA A O 1
ATOM 632 N N . GLN A 1 80 ? -4.600 -6.770 13.890 1.00 96.31 80 GLN A N 1
ATOM 633 C CA . GLN A 1 80 ? -4.328 -7.812 14.881 1.00 96.31 80 GLN A CA 1
ATOM 634 C C . GLN A 1 80 ? -4.283 -7.255 16.311 1.00 96.31 80 GLN A C 1
ATOM 636 O O . GLN A 1 80 ? -4.918 -7.803 17.211 1.00 96.31 80 GLN A O 1
ATOM 641 N N . LYS A 1 81 ? -3.555 -6.154 16.535 1.00 91.88 81 LYS A N 1
ATOM 642 C CA . LYS A 1 81 ? -3.409 -5.546 17.870 1.00 91.88 81 LYS A CA 1
ATOM 643 C C . LYS A 1 81 ? -4.726 -4.985 18.401 1.00 91.88 81 LYS A C 1
ATOM 645 O O . LYS A 1 81 ? -4.963 -5.014 19.606 1.00 91.88 81 LYS A O 1
ATOM 650 N N . LEU A 1 82 ? -5.575 -4.465 17.517 1.00 92.19 82 LEU A N 1
ATOM 651 C CA . LEU A 1 82 ? -6.834 -3.831 17.898 1.00 92.19 82 LEU A CA 1
ATOM 652 C C . LEU A 1 82 ? -8.022 -4.791 17.928 1.00 92.19 82 LEU A C 1
ATOM 654 O O . LEU A 1 82 ? -9.074 -4.386 18.410 1.00 92.19 82 LEU A O 1
ATOM 658 N N . TRP A 1 83 ? -7.877 -6.041 17.483 1.00 93.50 83 TRP A N 1
ATOM 659 C CA . TRP A 1 83 ? -9.003 -6.966 17.315 1.00 93.50 83 TRP A CA 1
ATOM 660 C C . TRP A 1 83 ? -9.900 -7.084 18.557 1.00 93.50 83 TRP A C 1
ATOM 662 O O . TRP A 1 83 ? -11.121 -7.042 18.445 1.00 93.50 83 TRP A O 1
ATOM 672 N N . HIS A 1 84 ? -9.300 -7.150 19.749 1.00 93.06 84 HIS A N 1
ATOM 673 C CA . HIS A 1 84 ? -10.032 -7.217 21.021 1.00 93.06 84 HIS A CA 1
ATOM 674 C C . HIS A 1 84 ? -10.190 -5.862 21.731 1.00 93.06 84 HIS A C 1
ATOM 676 O O . HIS A 1 84 ? -11.084 -5.712 22.558 1.00 93.06 84 HIS A O 1
ATOM 682 N N . LEU A 1 85 ? -9.338 -4.876 21.428 1.00 93.12 85 LEU A N 1
ATOM 683 C CA . LEU A 1 85 ? -9.319 -3.569 22.105 1.00 93.12 85 LEU A CA 1
ATOM 684 C C . LEU A 1 85 ? -10.247 -2.545 21.440 1.00 93.12 85 LEU A C 1
ATOM 686 O O . LEU A 1 85 ? -10.847 -1.709 22.108 1.00 93.12 85 LEU A O 1
ATOM 690 N N . ASN A 1 86 ? -10.336 -2.588 20.112 1.00 92.69 86 ASN A N 1
ATOM 691 C CA . ASN A 1 86 ? -11.165 -1.717 19.293 1.00 92.69 86 ASN A CA 1
ATOM 692 C C . ASN A 1 86 ? -11.525 -2.430 17.969 1.00 92.69 86 ASN A C 1
ATOM 694 O O . ASN A 1 86 ? -10.890 -2.178 16.937 1.00 92.69 86 ASN A O 1
ATOM 698 N N . PRO A 1 87 ? -12.550 -3.305 17.980 1.00 95.69 87 PRO A N 1
ATOM 699 C CA . PRO A 1 87 ? -12.930 -4.116 16.821 1.00 95.69 87 PRO A CA 1
ATOM 700 C C . PRO A 1 87 ? -13.307 -3.290 15.585 1.00 95.69 87 PRO A C 1
ATOM 702 O O . PRO A 1 87 ? -13.035 -3.697 14.460 1.00 95.69 87 PRO A O 1
ATOM 705 N N . VAL A 1 88 ? -13.888 -2.100 15.778 1.00 95.62 88 VAL A N 1
ATOM 706 C CA . VAL A 1 88 ? -14.276 -1.201 14.678 1.00 95.62 88 VAL A CA 1
ATOM 707 C C . VAL A 1 88 ? -13.040 -0.692 13.936 1.00 95.62 88 VAL A C 1
ATOM 709 O O . VAL A 1 88 ? -12.966 -0.766 12.709 1.00 95.62 88 VAL A O 1
ATOM 712 N N . GLN A 1 89 ? -12.037 -0.208 14.674 1.00 87.25 89 GLN A N 1
ATOM 713 C CA . GLN A 1 89 ? -10.780 0.245 14.079 1.00 87.25 89 GLN A CA 1
ATOM 714 C C . GLN A 1 89 ? -9.992 -0.930 13.479 1.00 87.25 89 GLN A C 1
ATOM 716 O O . GLN A 1 89 ? -9.372 -0.771 12.429 1.00 87.25 89 GLN A O 1
ATOM 721 N N . ALA A 1 90 ? -10.053 -2.112 14.101 1.00 89.88 90 ALA A N 1
ATOM 722 C CA . ALA A 1 90 ? -9.442 -3.325 13.568 1.00 89.88 90 ALA A CA 1
ATOM 723 C C . ALA A 1 90 ? -10.054 -3.735 12.221 1.00 89.88 90 ALA A C 1
ATOM 725 O O . ALA A 1 90 ? -9.325 -4.007 11.270 1.00 89.88 90 ALA A O 1
ATOM 726 N N . GLN A 1 91 ? -11.384 -3.703 12.106 1.00 96.38 91 GLN A N 1
ATOM 727 C CA . GLN A 1 91 ? -12.089 -4.005 10.862 1.00 96.38 91 GLN A CA 1
ATOM 728 C C . GLN A 1 91 ? -11.787 -2.976 9.769 1.00 96.38 91 GLN A C 1
ATOM 730 O O . GLN A 1 91 ? -11.570 -3.349 8.617 1.00 96.38 91 GLN A O 1
ATOM 735 N N . LYS A 1 92 ? -11.707 -1.688 10.125 1.00 94.19 92 LYS A N 1
ATOM 736 C CA . LYS A 1 92 ? -11.277 -0.641 9.191 1.00 94.19 92 LYS A CA 1
ATOM 737 C C . LYS A 1 92 ? -9.862 -0.904 8.672 1.00 94.19 92 LYS A C 1
ATOM 739 O O . LYS A 1 92 ? -9.640 -0.874 7.467 1.00 94.19 92 LYS A O 1
ATOM 744 N N . SER A 1 93 ? -8.931 -1.206 9.571 1.00 88.44 93 SER A N 1
ATOM 745 C CA . SER A 1 93 ? -7.540 -1.497 9.225 1.00 88.44 93 SER A CA 1
ATOM 746 C C . SER A 1 93 ? -7.415 -2.757 8.356 1.00 88.44 93 SER A C 1
ATOM 748 O O . SER A 1 93 ? -6.684 -2.760 7.370 1.00 88.44 93 SER A O 1
ATOM 750 N N . LEU A 1 94 ? -8.218 -3.792 8.624 1.00 96.94 94 LEU A N 1
ATOM 751 C CA . LEU A 1 94 ? -8.304 -4.983 7.775 1.00 96.94 94 LEU A CA 1
ATOM 752 C C . LEU A 1 94 ? -8.863 -4.669 6.376 1.00 96.94 94 LEU A C 1
ATOM 754 O O . LEU A 1 94 ? -8.370 -5.198 5.384 1.00 96.94 94 LEU A O 1
ATOM 758 N N . SER A 1 95 ? -9.865 -3.790 6.274 1.00 96.50 95 SER A N 1
ATOM 759 C CA . SER A 1 95 ? -10.392 -3.334 4.982 1.00 96.50 95 SER A CA 1
ATOM 760 C C . SER A 1 95 ? -9.347 -2.550 4.185 1.00 96.50 95 SER A C 1
ATOM 762 O O . SER A 1 95 ? -9.242 -2.731 2.973 1.00 96.50 95 SER A O 1
ATOM 764 N N . GLU A 1 96 ? -8.573 -1.688 4.848 1.00 93.12 96 GLU A N 1
ATOM 765 C CA . GLU A 1 96 ? -7.461 -0.957 4.228 1.00 93.12 96 GLU A CA 1
ATOM 766 C C . GLU A 1 96 ? -6.360 -1.926 3.768 1.00 93.12 96 GLU A C 1
ATOM 768 O O . GLU A 1 96 ? -5.873 -1.808 2.645 1.00 93.12 96 GLU A O 1
ATOM 773 N N . ALA A 1 97 ? -6.027 -2.941 4.574 1.00 92.19 97 ALA A N 1
ATOM 774 C CA . ALA A 1 97 ? -5.115 -4.013 4.178 1.00 92.19 97 ALA A CA 1
ATOM 775 C C . ALA A 1 97 ? -5.618 -4.764 2.932 1.00 92.19 97 ALA A C 1
ATOM 777 O O . ALA A 1 97 ? -4.853 -5.004 2.002 1.00 92.19 97 ALA A O 1
ATOM 778 N N . TYR A 1 98 ? -6.909 -5.089 2.863 1.00 95.12 98 TYR A N 1
ATOM 779 C CA . TYR A 1 98 ? -7.471 -5.767 1.695 1.00 95.12 98 TYR A CA 1
ATOM 780 C C . TYR A 1 98 ? -7.334 -4.920 0.420 1.00 95.12 98 TYR A C 1
ATOM 782 O O . TYR A 1 98 ? -6.869 -5.419 -0.606 1.00 95.12 98 TYR A O 1
ATOM 790 N N . GLN A 1 99 ? -7.645 -3.623 0.497 1.00 93.25 99 GLN A N 1
ATOM 791 C CA . GLN A 1 99 ? -7.468 -2.698 -0.627 1.00 93.25 99 GLN A CA 1
ATOM 792 C C . GLN A 1 99 ? -6.004 -2.604 -1.069 1.00 93.25 99 GLN A C 1
ATOM 794 O O . GLN A 1 99 ? -5.719 -2.761 -2.255 1.00 93.25 99 GLN A O 1
ATOM 799 N N . LEU A 1 100 ? -5.076 -2.429 -0.122 1.00 90.56 100 LEU A N 1
ATOM 800 C CA . LEU A 1 100 ? -3.639 -2.389 -0.407 1.00 90.56 100 LEU A CA 1
ATOM 801 C C . LEU A 1 100 ? -3.149 -3.685 -1.057 1.00 90.56 100 LEU A C 1
ATOM 803 O O . LEU A 1 100 ? -2.342 -3.633 -1.978 1.00 90.56 100 LEU A O 1
ATOM 807 N N . SER A 1 101 ? -3.658 -4.842 -0.623 1.00 91.00 101 SER A N 1
ATOM 808 C CA . SER A 1 101 ? -3.288 -6.131 -1.215 1.00 91.00 101 SER A CA 1
ATOM 809 C C . SER A 1 101 ? -3.720 -6.250 -2.679 1.00 91.00 101 SER A C 1
ATOM 811 O O . SER A 1 101 ? -2.944 -6.730 -3.502 1.00 91.00 101 SER A O 1
ATOM 813 N N . SER A 1 102 ? -4.914 -5.751 -3.022 1.00 89.44 102 SER A N 1
ATOM 814 C CA . SER A 1 102 ? -5.396 -5.737 -4.405 1.00 89.44 102 SER A CA 1
ATOM 815 C C . SER A 1 102 ? -4.538 -4.818 -5.268 1.00 89.44 102 SER A C 1
ATOM 817 O O . SER A 1 102 ? -4.080 -5.230 -6.329 1.00 89.44 102 SER A O 1
ATOM 819 N N . SER A 1 103 ? -4.260 -3.600 -4.790 1.00 85.88 103 SER A N 1
ATOM 820 C CA . SER A 1 103 ? -3.407 -2.653 -5.513 1.00 85.88 103 SER A CA 1
ATOM 821 C C . SER A 1 103 ? -1.985 -3.185 -5.706 1.00 85.88 103 SER A C 1
ATOM 823 O O . SER A 1 103 ? -1.434 -3.054 -6.793 1.00 85.88 103 SER A O 1
ATOM 825 N N . LEU A 1 104 ? -1.415 -3.846 -4.694 1.00 87.69 104 LEU A N 1
ATOM 826 C CA . LEU A 1 104 ? -0.096 -4.474 -4.783 1.00 87.69 104 LEU A CA 1
ATOM 827 C C . LEU A 1 104 ? -0.064 -5.597 -5.832 1.00 87.69 104 LEU A C 1
ATOM 829 O O . LEU A 1 104 ? 0.908 -5.716 -6.572 1.00 87.69 104 LEU A O 1
ATOM 833 N N . MET A 1 105 ? -1.116 -6.419 -5.921 1.00 89.38 105 MET A N 1
ATOM 834 C CA . MET A 1 105 ? -1.214 -7.459 -6.953 1.00 89.38 105 MET A CA 1
ATOM 835 C C . MET A 1 105 ? -1.244 -6.867 -8.366 1.00 89.38 105 MET A C 1
ATOM 837 O O . MET A 1 105 ? -0.585 -7.398 -9.264 1.00 89.38 105 MET A O 1
ATOM 841 N N . ASP A 1 106 ? -1.981 -5.774 -8.560 1.00 87.19 106 ASP A N 1
ATOM 842 C CA . ASP A 1 106 ? -2.043 -5.082 -9.848 1.00 87.19 106 ASP A CA 1
ATOM 843 C C . ASP A 1 106 ? -0.700 -4.424 -10.201 1.00 87.19 106 ASP A C 1
ATOM 845 O O . ASP A 1 106 ? -0.242 -4.542 -11.339 1.00 87.19 106 ASP A O 1
ATOM 849 N N . GLU A 1 107 ? -0.026 -3.812 -9.222 1.00 84.50 107 GLU A N 1
ATOM 850 C CA . GLU A 1 107 ? 1.310 -3.221 -9.375 1.00 84.50 107 GLU A CA 1
ATOM 851 C C . GLU A 1 107 ? 2.347 -4.281 -9.776 1.00 84.50 107 GLU A C 1
ATOM 853 O O . GLU A 1 107 ? 3.072 -4.109 -10.755 1.00 84.50 107 GLU A O 1
ATOM 858 N N . VAL A 1 108 ? 2.361 -5.432 -9.096 1.00 87.06 108 VAL A N 1
ATOM 859 C CA . VAL A 1 108 ? 3.247 -6.555 -9.439 1.00 87.06 108 VAL A CA 1
ATOM 860 C C . VAL A 1 108 ? 2.956 -7.082 -10.843 1.00 87.06 108 VAL A C 1
ATOM 862 O O . VAL A 1 108 ? 3.890 -7.303 -11.614 1.00 87.06 108 VAL A O 1
ATOM 865 N N . ARG A 1 109 ? 1.682 -7.263 -11.215 1.00 84.69 109 ARG A N 1
ATOM 866 C CA . ARG A 1 109 ? 1.314 -7.733 -12.561 1.00 84.69 109 ARG A CA 1
ATOM 867 C C . ARG A 1 109 ? 1.760 -6.747 -13.640 1.00 84.69 109 ARG A C 1
ATOM 869 O O . ARG A 1 109 ? 2.258 -7.180 -14.678 1.00 84.69 109 ARG A O 1
ATOM 876 N N . CYS A 1 110 ? 1.585 -5.449 -13.401 1.00 82.25 110 CYS A N 1
ATOM 877 C CA . CYS A 1 110 ? 2.041 -4.399 -14.306 1.00 82.25 110 CYS A CA 1
ATOM 878 C C . CYS A 1 110 ? 3.565 -4.439 -14.469 1.00 82.25 110 CYS A C 1
ATOM 880 O O . CYS A 1 110 ? 4.056 -4.516 -15.592 1.00 82.25 110 CYS A O 1
ATOM 882 N N . ASN A 1 111 ? 4.302 -4.497 -13.357 1.00 84.12 111 ASN A N 1
ATOM 883 C CA . ASN A 1 111 ? 5.763 -4.543 -13.365 1.00 84.12 111 ASN A CA 1
ATOM 884 C C . ASN A 1 111 ? 6.286 -5.773 -14.118 1.00 84.12 111 ASN A C 1
ATOM 886 O O . ASN A 1 111 ? 7.152 -5.638 -14.975 1.00 84.12 111 ASN A O 1
ATOM 890 N N . VAL A 1 112 ? 5.720 -6.962 -13.875 1.00 82.38 112 VAL A N 1
ATOM 891 C CA . VAL A 1 112 ? 6.089 -8.185 -14.613 1.00 82.38 112 VAL A CA 1
ATOM 892 C C . VAL A 1 112 ? 5.810 -8.040 -16.110 1.00 82.38 112 VAL A C 1
ATOM 894 O O . VAL A 1 112 ? 6.638 -8.446 -16.920 1.00 82.38 112 VAL A O 1
ATOM 897 N N . LYS A 1 113 ? 4.673 -7.442 -16.495 1.00 77.75 113 LYS A N 1
ATOM 898 C CA . LYS A 1 113 ? 4.342 -7.207 -17.907 1.00 77.75 113 LYS A CA 1
ATOM 899 C C . LYS A 1 113 ? 5.348 -6.268 -18.574 1.00 77.75 113 LYS A C 1
ATOM 901 O O . LYS A 1 113 ? 5.774 -6.562 -19.683 1.00 77.75 113 LYS A O 1
ATOM 906 N N . ILE A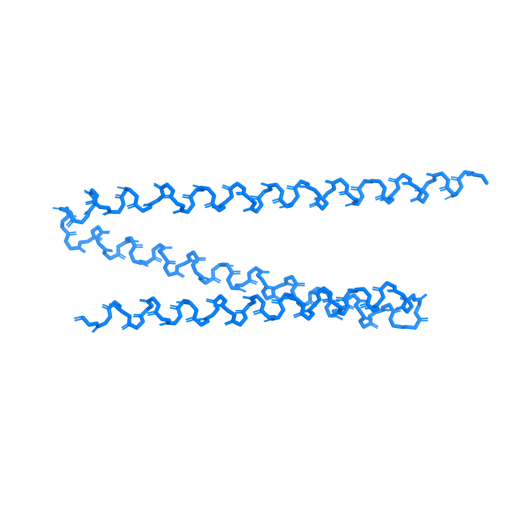 1 114 ? 5.721 -5.172 -17.912 1.00 77.19 114 ILE A N 1
ATOM 907 C CA . ILE A 1 114 ? 6.701 -4.217 -18.446 1.00 77.19 114 ILE A CA 1
ATOM 908 C C . ILE A 1 114 ? 8.063 -4.896 -18.607 1.00 77.19 114 ILE A C 1
ATOM 910 O O . ILE A 1 114 ? 8.683 -4.761 -19.653 1.00 77.19 114 ILE A O 1
ATOM 914 N N . LEU A 1 115 ? 8.505 -5.672 -17.614 1.00 76.31 115 LEU A N 1
ATOM 915 C CA . LEU A 1 115 ? 9.779 -6.389 -17.693 1.00 76.31 115 LEU A CA 1
ATOM 916 C C . LEU A 1 115 ? 9.791 -7.441 -18.803 1.00 76.31 115 LEU A C 1
ATOM 918 O O . LEU A 1 115 ? 10.761 -7.516 -19.543 1.00 76.31 115 LEU A O 1
ATOM 922 N N . GLY A 1 116 ? 8.695 -8.182 -18.984 1.00 72.50 116 GLY A N 1
ATOM 923 C CA . GLY A 1 116 ? 8.578 -9.154 -20.072 1.00 72.50 116 GLY A CA 1
ATOM 924 C C . GLY A 1 116 ? 8.577 -8.537 -21.476 1.00 72.50 116 GLY A C 1
ATOM 925 O O . GLY A 1 116 ? 8.867 -9.241 -22.431 1.00 72.50 116 GLY A O 1
ATOM 926 N N . GLN A 1 117 ? 8.271 -7.242 -21.611 1.00 65.81 117 GLN A N 1
ATOM 927 C CA . GLN A 1 117 ? 8.343 -6.515 -22.886 1.00 65.81 117 GLN A CA 1
ATOM 928 C C . GLN A 1 117 ? 9.746 -5.977 -23.203 1.00 65.81 117 GLN A C 1
ATOM 930 O O . GLN A 1 117 ? 9.977 -5.555 -24.327 1.00 65.81 117 GLN A O 1
ATOM 935 N N . VAL A 1 118 ? 10.663 -5.946 -22.229 1.00 57.72 118 VAL A N 1
ATOM 936 C CA . VAL A 1 118 ? 12.054 -5.493 -22.431 1.00 57.72 118 VAL A CA 1
ATOM 937 C C . VAL A 1 118 ? 12.940 -6.618 -22.989 1.00 57.72 118 VAL A C 1
ATOM 939 O O . VAL A 1 118 ? 14.002 -6.334 -23.538 1.00 57.72 118 VAL A O 1
ATOM 942 N N . ASP A 1 119 ? 12.500 -7.874 -22.873 1.00 49.34 119 ASP A N 1
ATOM 943 C CA . ASP A 1 119 ? 13.230 -9.063 -23.332 1.00 49.34 119 ASP A CA 1
ATOM 944 C C . ASP A 1 119 ? 12.895 -9.493 -24.788 1.00 49.34 119 A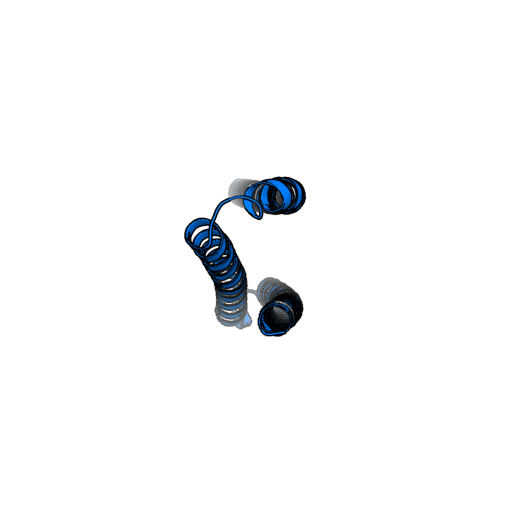SP A C 1
ATOM 946 O O . ASP A 1 119 ? 13.522 -10.431 -25.287 1.00 49.34 119 ASP A O 1
ATOM 950 N N . GLU A 1 120 ? 11.944 -8.831 -25.474 1.00 44.81 120 GLU A N 1
ATOM 951 C CA . GLU A 1 120 ? 11.626 -9.003 -26.917 1.00 44.81 120 GLU A CA 1
ATOM 952 C C . GLU A 1 120 ? 12.266 -7.909 -27.790 1.00 44.81 120 GLU A C 1
ATOM 954 O O . GLU A 1 120 ? 12.786 -8.262 -28.876 1.00 44.81 120 GLU A O 1
#

Radius of gyration: 20.07 Å; chains: 1; bounding box: 40×28×58 Å

Sequence (120 aa):
MLSILLLILLFLTLWHLVKILRAYHQKQYELILTQENLQSYILESGSSANIQVINQSLLNMYSGVGQSLAALHIQLQVAQKLWHLNPVQAQKSLSEAYQLSSSLMDEVRCNVKILGQVDE